Protein AF-A0AAW1ZRX9-F1 (afdb_monomer)

Sequence (62 aa):
MSAAEPQPREDTDTPGFGCTREYNPVCGDDGITYSNECMLHWESKLRNQNVNVKHEGKCETS

Structure (mmCIF, N/CA/C/O backbone):
data_AF-A0AAW1ZRX9-F1
#
_entry.id   AF-A0AAW1ZRX9-F1
#
loop_
_atom_site.group_PDB
_atom_site.id
_atom_site.type_symbol
_atom_site.label_atom_id
_atom_site.label_alt_id
_atom_site.label_comp_id
_atom_site.label_asym_id
_atom_site.label_entity_id
_atom_site.label_seq_id
_atom_site.pdbx_PDB_ins_code
_atom_site.Cartn_x
_atom_site.Cartn_y
_atom_site.Cartn_z
_atom_site.occupancy
_atom_site.B_iso_or_equiv
_atom_site.auth_seq_id
_atom_site.auth_comp_id
_atom_site.auth_asym_id
_atom_site.auth_atom_id
_atom_site.pdbx_PDB_model_num
ATOM 1 N N . MET A 1 1 ? 21.096 24.898 -35.090 1.00 48.00 1 MET A N 1
ATOM 2 C CA . MET A 1 1 ? 20.959 23.431 -35.193 1.00 48.00 1 MET A CA 1
ATOM 3 C C . MET A 1 1 ? 20.021 23.022 -34.078 1.00 48.00 1 MET A C 1
ATOM 5 O O . MET A 1 1 ? 20.460 22.871 -32.950 1.00 48.00 1 MET A O 1
ATOM 9 N N . SER A 1 2 ? 18.722 23.015 -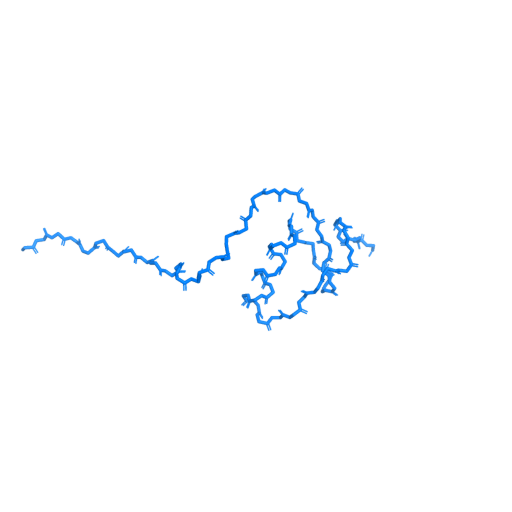34.368 1.00 57.97 2 SER A N 1
ATOM 10 C CA . SER A 1 2 ? 17.681 22.734 -33.381 1.00 57.97 2 SER A CA 1
ATOM 11 C C . SER A 1 2 ? 17.076 21.374 -33.684 1.00 57.97 2 SER A C 1
ATOM 13 O O . SER A 1 2 ? 16.524 21.192 -34.764 1.00 57.97 2 SER A O 1
ATOM 15 N N . ALA A 1 3 ? 17.152 20.464 -32.724 1.00 57.16 3 ALA A N 1
ATOM 16 C CA . ALA A 1 3 ? 16.081 19.536 -32.394 1.00 57.16 3 ALA A CA 1
ATOM 17 C C . ALA A 1 3 ? 16.332 19.076 -30.954 1.00 57.16 3 ALA A C 1
ATOM 19 O O . ALA A 1 3 ? 17.454 18.730 -30.597 1.00 57.16 3 ALA A O 1
ATOM 20 N N . ALA A 1 4 ? 15.290 19.203 -30.140 1.00 60.53 4 ALA A N 1
ATOM 21 C CA . ALA A 1 4 ? 15.273 18.979 -28.708 1.00 60.53 4 ALA A CA 1
ATOM 22 C C . ALA A 1 4 ? 15.694 17.557 -28.325 1.00 60.53 4 ALA A C 1
ATOM 24 O O . ALA A 1 4 ? 15.363 16.598 -29.021 1.00 60.53 4 ALA A O 1
ATOM 25 N N . GLU A 1 5 ? 16.343 17.439 -27.171 1.00 62.59 5 GLU A N 1
ATOM 26 C CA . GLU A 1 5 ? 16.395 16.200 -26.402 1.00 62.59 5 GLU A CA 1
ATOM 27 C C . GLU A 1 5 ? 14.956 15.735 -26.117 1.00 62.59 5 GLU A C 1
ATOM 29 O O . GLU A 1 5 ? 14.210 16.456 -25.445 1.00 62.59 5 GLU A O 1
ATOM 34 N N . PRO A 1 6 ? 14.517 14.547 -26.568 1.00 57.72 6 PRO A N 1
ATOM 35 C CA . PRO A 1 6 ? 13.457 13.871 -25.858 1.00 57.72 6 PRO A CA 1
ATOM 36 C C . PRO A 1 6 ? 14.124 13.254 -24.635 1.00 57.72 6 PRO A C 1
ATOM 38 O O . PRO A 1 6 ? 14.852 12.283 -24.763 1.00 57.72 6 PRO A O 1
ATOM 41 N N . GLN A 1 7 ? 13.921 13.850 -23.466 1.00 54.66 7 GLN A N 1
ATOM 42 C CA . GLN A 1 7 ? 14.159 13.205 -22.178 1.00 54.66 7 GLN A CA 1
ATOM 43 C C . GLN A 1 7 ? 13.200 12.010 -22.072 1.00 54.66 7 GLN A C 1
ATOM 45 O O . GLN A 1 7 ? 12.004 12.246 -21.853 1.00 54.66 7 GLN A O 1
ATOM 50 N N . PRO A 1 8 ? 13.628 10.740 -22.179 1.00 57.56 8 PRO A N 1
ATOM 51 C CA . PRO A 1 8 ? 12.870 9.709 -21.519 1.00 57.56 8 PRO A CA 1
ATOM 52 C C . PRO A 1 8 ? 13.339 9.769 -20.063 1.00 57.56 8 PRO A C 1
ATOM 54 O O . PRO A 1 8 ? 14.401 9.278 -19.693 1.00 57.56 8 PRO A O 1
ATOM 57 N N . ARG A 1 9 ? 12.570 10.471 -19.233 1.00 60.56 9 ARG A N 1
ATOM 58 C CA . ARG A 1 9 ? 12.631 10.292 -17.781 1.00 60.56 9 ARG A CA 1
ATOM 59 C C . ARG A 1 9 ? 12.170 8.869 -17.468 1.00 60.56 9 ARG A C 1
ATOM 61 O O . ARG A 1 9 ? 11.013 8.633 -17.129 1.00 60.56 9 ARG A O 1
ATOM 68 N N . GLU A 1 10 ? 13.061 7.912 -17.6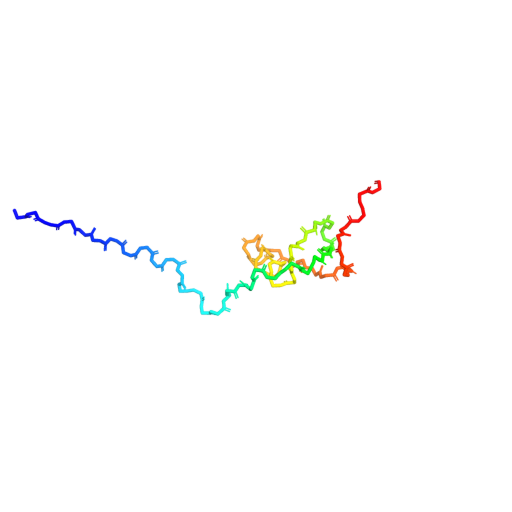73 1.00 57.56 10 GLU A N 1
ATOM 69 C CA . GLU A 1 10 ? 12.908 6.542 -17.206 1.00 57.56 10 GLU A CA 1
ATOM 70 C C . GLU A 1 10 ? 13.390 6.475 -15.758 1.00 57.56 10 GLU A C 1
ATOM 72 O O . GLU A 1 10 ? 14.305 5.736 -15.418 1.00 57.56 10 GLU A O 1
ATOM 77 N N . ASP A 1 11 ? 12.706 7.192 -14.864 1.00 53.06 11 ASP A N 1
ATOM 78 C CA . ASP A 1 11 ? 12.697 6.859 -13.433 1.00 53.06 11 ASP A CA 1
ATOM 79 C C . ASP A 1 11 ? 11.822 5.606 -13.196 1.00 53.06 11 ASP A C 1
ATOM 81 O O . ASP A 1 11 ? 11.026 5.527 -12.263 1.00 53.06 11 ASP A O 1
ATOM 85 N N . THR A 1 12 ? 11.896 4.635 -14.108 1.00 56.28 12 THR A N 1
ATOM 86 C CA . THR A 1 12 ? 11.144 3.378 -14.079 1.00 56.28 12 THR A CA 1
ATOM 87 C C . THR A 1 12 ? 12.062 2.163 -14.118 1.00 56.28 12 THR A C 1
ATOM 89 O O . THR A 1 12 ? 11.575 1.045 -14.259 1.00 56.28 12 THR A O 1
ATOM 92 N N . ASP A 1 13 ? 13.370 2.341 -13.914 1.00 53.22 13 ASP A N 1
ATOM 93 C CA . ASP A 1 13 ? 14.283 1.238 -13.598 1.00 53.22 13 ASP A CA 1
ATOM 94 C C . ASP A 1 13 ? 14.198 0.879 -12.103 1.00 53.22 13 ASP A C 1
ATOM 96 O O . ASP A 1 13 ? 15.148 0.953 -11.332 1.00 53.22 13 ASP A O 1
ATOM 100 N N . THR A 1 14 ? 12.997 0.511 -11.651 1.00 57.91 14 THR A N 1
ATOM 101 C CA . THR A 1 14 ? 12.883 -0.476 -10.574 1.00 57.91 14 THR A CA 1
ATOM 102 C C . THR A 1 14 ? 12.323 -1.732 -11.226 1.00 57.91 14 THR A C 1
ATOM 104 O O . THR A 1 14 ? 11.135 -1.750 -11.563 1.00 57.91 14 THR A O 1
ATOM 107 N N . PRO A 1 15 ? 13.133 -2.779 -11.449 1.00 51.97 15 PRO A N 1
ATOM 108 C CA . PRO A 1 15 ? 12.664 -3.978 -12.122 1.00 51.97 15 PRO A CA 1
ATOM 109 C C . PRO A 1 15 ? 11.494 -4.599 -11.340 1.00 51.97 15 PRO A C 1
ATOM 111 O O . PRO A 1 15 ? 11.658 -5.101 -10.230 1.00 51.97 15 PRO A O 1
ATOM 114 N N . GLY A 1 16 ? 10.295 -4.558 -11.929 1.00 56.47 16 GLY A N 1
ATOM 115 C CA . GLY A 1 16 ? 9.198 -5.469 -11.593 1.00 56.47 16 GLY A CA 1
ATOM 116 C C . GLY A 1 16 ? 8.135 -5.010 -10.590 1.00 56.47 16 GLY A C 1
ATOM 117 O O . GLY A 1 16 ? 7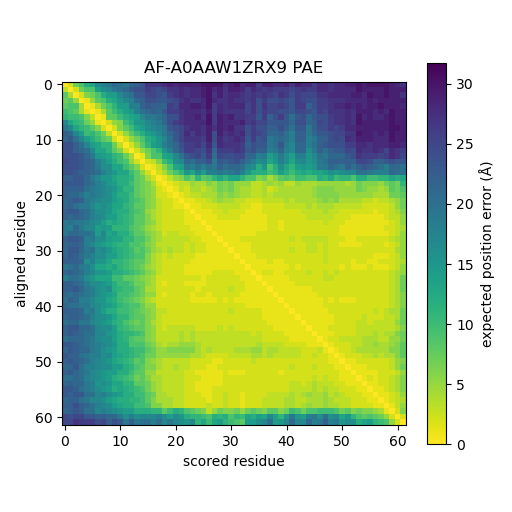.278 -5.822 -10.258 1.00 56.47 16 GLY A O 1
ATOM 118 N N . PHE A 1 17 ? 8.108 -3.757 -10.131 1.00 65.00 17 PHE A N 1
ATOM 119 C CA . PHE A 1 17 ? 7.030 -3.278 -9.241 1.00 65.00 17 PHE A CA 1
ATOM 120 C C . PHE A 1 17 ? 5.919 -2.531 -9.999 1.00 65.00 17 PHE A C 1
ATOM 122 O O . PHE A 1 17 ? 5.601 -1.381 -9.716 1.00 65.00 17 PHE A O 1
ATOM 129 N N . GLY A 1 18 ? 5.326 -3.199 -10.990 1.00 72.88 18 GLY A N 1
ATOM 130 C CA . GLY A 1 18 ? 4.074 -2.769 -11.611 1.00 72.88 18 GLY A CA 1
ATOM 131 C C . GLY A 1 18 ? 2.901 -3.502 -10.968 1.00 72.88 18 GLY A C 1
ATOM 132 O O . GLY A 1 18 ? 2.767 -4.709 -11.146 1.00 72.88 18 GLY A O 1
ATOM 133 N N . CYS A 1 19 ? 2.050 -2.793 -10.230 1.00 85.06 19 CYS A N 1
ATOM 134 C CA . CYS A 1 19 ? 0.841 -3.390 -9.668 1.00 85.06 19 CYS A CA 1
ATOM 135 C C . CYS A 1 19 ? -0.277 -3.470 -10.707 1.00 85.06 19 CYS A C 1
ATOM 137 O O . CYS A 1 19 ? -0.449 -2.572 -11.536 1.00 85.06 19 CYS A O 1
ATOM 139 N N . THR A 1 20 ? -1.067 -4.544 -10.652 1.00 86.00 20 THR A N 1
ATOM 140 C CA . THR A 1 20 ? -2.304 -4.631 -11.431 1.00 86.00 20 THR A CA 1
ATOM 141 C C . THR A 1 20 ? -3.297 -3.578 -10.940 1.00 86.00 20 THR A C 1
ATOM 143 O O . THR A 1 20 ? -3.263 -3.141 -9.787 1.00 86.00 20 THR A O 1
ATOM 146 N N . ARG A 1 21 ? -4.206 -3.160 -11.826 1.00 86.88 21 ARG A N 1
ATOM 147 C CA . ARG A 1 21 ? -5.294 -2.226 -11.485 1.00 86.88 21 ARG A CA 1
ATOM 148 C C . ARG A 1 21 ? -6.535 -2.932 -10.927 1.00 86.88 21 ARG A C 1
ATOM 150 O O . ARG A 1 21 ? -7.590 -2.315 -10.831 1.00 86.88 21 ARG A O 1
ATOM 157 N N . GLU A 1 22 ? -6.403 -4.210 -10.577 1.00 91.94 22 GLU A N 1
ATOM 158 C CA . GLU A 1 22 ? -7.459 -4.985 -9.933 1.00 91.94 22 GLU A CA 1
ATOM 159 C C . GLU A 1 22 ? -7.777 -4.384 -8.563 1.00 91.94 22 GLU A 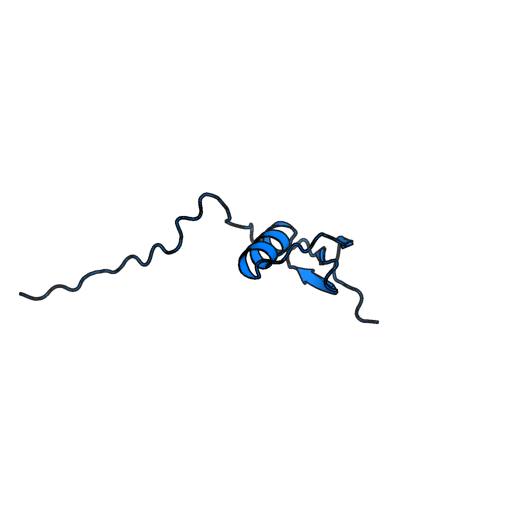C 1
ATOM 161 O O . GLU A 1 22 ? -6.875 -4.035 -7.791 1.00 91.94 22 GLU A O 1
ATOM 166 N N . TYR A 1 23 ? -9.068 -4.260 -8.274 1.00 94.12 23 TYR A N 1
ATOM 167 C CA . TYR A 1 23 ? -9.547 -3.693 -7.026 1.00 94.12 23 TYR A CA 1
ATOM 168 C C . TYR A 1 23 ? -9.867 -4.803 -6.025 1.00 94.12 23 TYR A C 1
ATOM 170 O O . TYR A 1 23 ? -10.967 -5.348 -6.028 1.00 94.12 23 TYR A O 1
ATOM 178 N N . ASN A 1 24 ? -8.898 -5.103 -5.162 1.00 95.25 24 ASN A N 1
ATOM 179 C CA . ASN A 1 24 ? -8.987 -6.100 -4.096 1.00 95.25 24 ASN A CA 1
ATOM 180 C C . ASN A 1 24 ? -8.517 -5.448 -2.793 1.00 95.25 24 ASN A C 1
ATOM 182 O O . ASN A 1 24 ? -7.367 -5.638 -2.401 1.00 95.25 24 ASN A O 1
ATOM 186 N N . PRO A 1 25 ? -9.351 -4.596 -2.171 1.00 96.44 25 PRO A N 1
ATOM 187 C CA . PRO A 1 25 ? -8.897 -3.715 -1.111 1.00 96.44 25 PRO A CA 1
ATOM 188 C C . PRO A 1 25 ? -8.378 -4.498 0.092 1.00 96.44 25 PRO A C 1
ATOM 190 O O . PRO A 1 25 ? -8.944 -5.528 0.452 1.00 96.44 25 PRO A O 1
ATOM 193 N N . VAL A 1 26 ? -7.335 -3.972 0.726 1.00 96.56 26 VAL A N 1
ATOM 194 C CA . VAL A 1 26 ? -6.753 -4.511 1.960 1.00 96.56 26 VAL A CA 1
ATOM 195 C C . VAL A 1 26 ? -6.562 -3.393 2.978 1.00 96.56 26 VAL A C 1
ATOM 197 O O . VAL A 1 26 ? -6.266 -2.251 2.611 1.00 96.56 26 VAL A O 1
ATOM 200 N N . CYS A 1 27 ? -6.722 -3.716 4.256 1.00 97.31 27 CYS A N 1
ATOM 201 C CA . CYS A 1 27 ? -6.433 -2.803 5.346 1.00 97.31 27 CYS A CA 1
ATOM 202 C C . CYS A 1 27 ? -5.001 -3.033 5.817 1.00 97.31 27 CYS A C 1
ATOM 204 O O . CYS A 1 27 ? -4.651 -4.153 6.189 1.00 97.31 27 CYS A O 1
ATOM 206 N N . GLY A 1 28 ? -4.181 -1.986 5.805 1.00 95.81 28 GLY A N 1
ATOM 207 C CA . GLY A 1 28 ? -2.854 -1.998 6.402 1.00 95.81 28 GLY A CA 1
ATOM 208 C C . GLY A 1 28 ? -2.913 -2.012 7.928 1.00 95.81 28 GLY A C 1
ATOM 209 O O . GLY A 1 28 ? -3.888 -1.580 8.549 1.00 95.81 28 GLY A O 1
ATOM 210 N N . ASP A 1 29 ? -1.846 -2.486 8.560 1.00 95.50 29 ASP A N 1
ATOM 211 C CA . ASP A 1 29 ? -1.628 -2.339 10.001 1.00 95.50 29 ASP A CA 1
ATOM 212 C C . ASP A 1 29 ? -1.388 -0.879 10.420 1.00 95.50 29 ASP A C 1
ATOM 214 O O . ASP A 1 29 ? -1.577 -0.541 11.589 1.00 95.50 29 ASP A O 1
ATOM 218 N N . ASP A 1 30 ? -1.096 0.001 9.457 1.00 93.81 30 ASP A N 1
ATOM 219 C CA . ASP A 1 30 ? -1.088 1.457 9.615 1.00 93.81 30 ASP A CA 1
ATOM 220 C C . ASP A 1 30 ? -2.495 2.091 9.619 1.00 93.81 30 ASP A C 1
ATOM 222 O O . ASP A 1 30 ? -2.631 3.299 9.816 1.00 93.81 30 ASP A O 1
ATOM 226 N N . GLY A 1 31 ? -3.550 1.287 9.436 1.00 94.06 31 GLY A N 1
ATOM 227 C CA . GLY A 1 31 ? -4.939 1.744 9.398 1.00 94.06 31 GLY A CA 1
ATOM 228 C C . GLY A 1 31 ? -5.346 2.397 8.076 1.00 94.06 31 GLY A C 1
ATOM 229 O O . GLY A 1 31 ? -6.439 2.962 7.991 1.00 94.06 31 GLY A O 1
ATOM 230 N N . ILE A 1 32 ? -4.504 2.322 7.041 1.00 94.50 32 ILE A N 1
ATOM 231 C CA . ILE A 1 32 ? -4.806 2.838 5.706 1.00 94.50 32 ILE A CA 1
ATOM 232 C C . ILE A 1 32 ? -5.361 1.717 4.830 1.00 94.50 32 ILE A C 1
ATOM 234 O O . ILE A 1 32 ? -4.919 0.572 4.861 1.00 94.50 32 ILE A O 1
ATOM 238 N N . THR A 1 33 ? -6.372 2.047 4.028 1.00 95.75 33 THR A N 1
ATOM 239 C CA . THR A 1 33 ? -6.907 1.123 3.026 1.00 95.75 33 THR A CA 1
ATOM 240 C C . THR A 1 33 ? -6.146 1.268 1.720 1.00 95.75 33 THR A C 1
ATOM 242 O O . THR A 1 33 ? -6.120 2.353 1.141 1.00 95.75 33 THR A O 1
ATOM 245 N N . TYR A 1 34 ? -5.626 0.160 1.208 1.00 94.94 34 TYR A N 1
ATOM 246 C CA . TYR A 1 34 ? -4.931 0.094 -0.071 1.00 94.94 34 TYR A CA 1
ATOM 247 C C . TYR A 1 34 ? -5.799 -0.607 -1.112 1.00 94.94 34 TYR A C 1
ATOM 249 O O . TYR A 1 34 ? -6.530 -1.542 -0.793 1.00 94.94 34 TYR A O 1
ATOM 257 N N . SER A 1 35 ? -5.721 -0.166 -2.371 1.00 95.12 35 SER A N 1
ATOM 258 C CA . SER A 1 35 ? -6.545 -0.699 -3.473 1.00 95.12 35 SER A CA 1
ATOM 259 C C . SER A 1 35 ? -6.300 -2.181 -3.764 1.00 95.12 35 SER A C 1
ATOM 261 O O . SER A 1 35 ? -7.203 -2.864 -4.242 1.00 95.12 35 SER A O 1
ATOM 263 N N . ASN A 1 36 ? -5.081 -2.652 -3.501 1.00 94.31 36 ASN A N 1
ATOM 264 C CA . ASN A 1 36 ? -4.694 -4.055 -3.492 1.00 94.31 36 ASN A CA 1
ATOM 265 C C . ASN A 1 36 ? -3.402 -4.255 -2.688 1.00 94.31 36 ASN A C 1
ATOM 267 O O . ASN A 1 36 ? -2.713 -3.292 -2.347 1.00 94.31 36 ASN A O 1
ATOM 271 N N . GLU A 1 37 ? -3.073 -5.513 -2.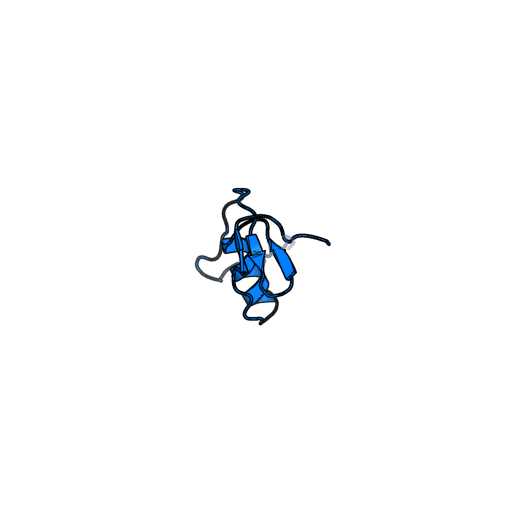401 1.00 93.62 37 GLU A N 1
ATOM 272 C CA . GLU A 1 37 ? -1.863 -5.902 -1.667 1.00 93.62 37 GLU A CA 1
ATOM 273 C C . GLU A 1 37 ? -0.575 -5.405 -2.344 1.00 93.62 37 GLU A C 1
ATOM 275 O O . GLU A 1 37 ? 0.328 -4.905 -1.676 1.00 93.62 37 GLU A O 1
ATOM 280 N N . CYS A 1 38 ? -0.497 -5.445 -3.679 1.00 93.06 38 CYS A N 1
ATOM 281 C CA . CYS A 1 38 ? 0.669 -4.922 -4.392 1.00 93.06 38 CYS A CA 1
ATOM 282 C C . CYS A 1 38 ? 0.856 -3.417 -4.148 1.00 93.06 38 CYS A C 1
ATOM 284 O O . CYS A 1 38 ? 1.971 -2.976 -3.867 1.00 93.06 38 CYS A O 1
ATOM 286 N N . MET A 1 39 ? -0.228 -2.635 -4.210 1.00 92.62 39 MET A N 1
ATOM 287 C CA . MET A 1 39 ? -0.204 -1.200 -3.924 1.00 92.62 39 MET A CA 1
ATOM 288 C C . MET A 1 39 ? 0.220 -0.928 -2.481 1.00 92.62 39 MET A C 1
ATOM 290 O O . MET A 1 39 ? 1.014 -0.018 -2.262 1.00 92.62 39 MET A O 1
ATOM 294 N N . LEU A 1 40 ? -0.224 -1.745 -1.518 1.00 94.44 40 LEU A N 1
ATOM 295 C CA . LEU A 1 40 ? 0.249 -1.672 -0.134 1.00 94.44 40 LEU A CA 1
ATOM 296 C C . LEU A 1 40 ? 1.767 -1.831 -0.064 1.00 94.44 40 LEU A C 1
ATOM 298 O O . LEU A 1 40 ? 2.445 -0.966 0.491 1.00 94.44 40 LEU A O 1
ATOM 302 N N . HIS A 1 41 ? 2.327 -2.878 -0.671 1.00 90.94 41 HIS A N 1
ATOM 303 C CA . HIS A 1 41 ? 3.777 -3.087 -0.682 1.00 90.94 41 HIS A CA 1
ATOM 304 C C . HIS A 1 41 ? 4.534 -1.974 -1.408 1.00 90.94 41 HIS A C 1
ATOM 306 O O . HIS A 1 41 ? 5.614 -1.574 -0.970 1.00 90.94 41 HIS A O 1
ATOM 312 N N . TRP A 1 42 ? 3.990 -1.478 -2.517 1.00 89.44 42 TRP A N 1
ATOM 313 C CA . TRP A 1 42 ? 4.607 -0.411 -3.293 1.00 89.44 42 TRP A CA 1
ATOM 314 C C . TRP A 1 42 ? 4.656 0.895 -2.502 1.00 89.44 42 TRP A C 1
ATOM 316 O O . TRP A 1 42 ? 5.730 1.467 -2.324 1.00 89.44 42 TRP A O 1
ATOM 326 N N . GLU A 1 43 ? 3.525 1.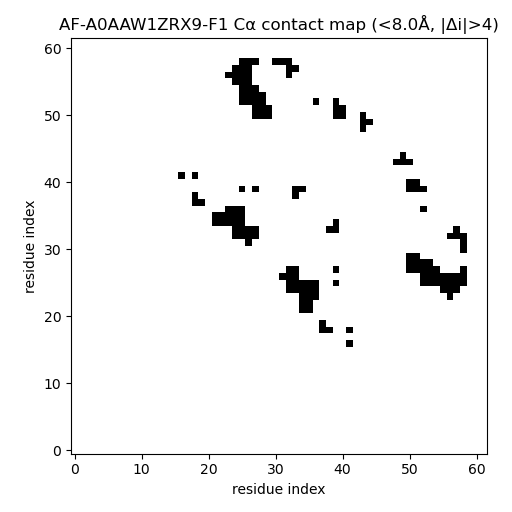321 -1.943 1.00 91.38 43 GLU A N 1
ATOM 327 C CA . GLU A 1 43 ? 3.464 2.518 -1.108 1.00 91.38 43 GLU A CA 1
ATOM 328 C C . GLU A 1 43 ? 4.304 2.374 0.160 1.00 91.38 43 GLU A C 1
ATOM 330 O O . GLU A 1 43 ? 4.983 3.322 0.546 1.00 91.38 43 GLU A O 1
ATOM 335 N N . SER A 1 44 ? 4.325 1.191 0.775 1.00 92.12 44 SER A N 1
ATOM 336 C CA . SER A 1 44 ? 5.192 0.885 1.919 1.00 92.12 44 SER A CA 1
ATOM 337 C C . SER A 1 44 ? 6.659 1.127 1.578 1.00 92.12 44 SER A C 1
ATOM 339 O O . SER A 1 44 ? 7.350 1.870 2.275 1.00 92.12 44 SER A O 1
ATOM 341 N N . LYS A 1 45 ? 7.125 0.587 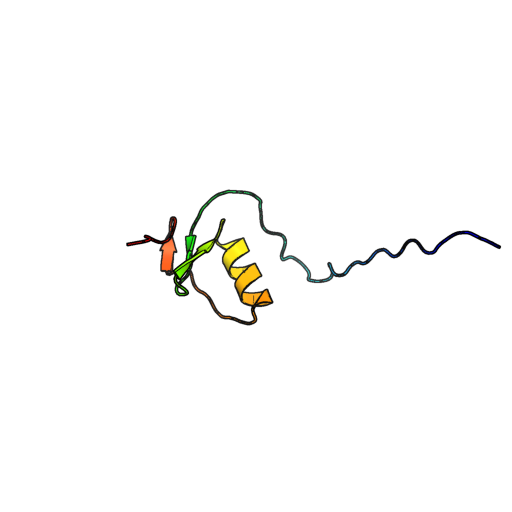0.445 1.00 89.69 45 LYS A N 1
ATOM 342 C CA . LYS A 1 45 ? 8.494 0.803 -0.039 1.00 89.69 45 LYS A CA 1
ATOM 343 C C . LYS A 1 45 ? 8.781 2.274 -0.317 1.00 89.69 45 LYS A C 1
ATOM 345 O O . LYS A 1 45 ? 9.816 2.767 0.120 1.00 89.69 45 LYS A O 1
ATOM 350 N N . LEU A 1 46 ? 7.872 2.980 -0.988 1.00 88.19 46 LEU A N 1
ATOM 351 C CA . LEU A 1 46 ? 8.034 4.408 -1.278 1.00 88.19 46 LEU A CA 1
ATOM 352 C C . LEU A 1 46 ? 8.088 5.267 -0.016 1.00 88.19 46 LEU A C 1
ATOM 354 O O . LEU A 1 46 ? 8.868 6.212 0.065 1.00 88.19 46 LEU A O 1
ATOM 358 N N . ARG A 1 47 ? 7.269 4.928 0.979 1.00 89.88 47 ARG A N 1
ATOM 359 C CA . ARG A 1 47 ? 7.234 5.599 2.282 1.00 89.88 47 ARG A CA 1
ATOM 360 C C . ARG A 1 47 ? 8.384 5.158 3.189 1.00 89.88 47 ARG A C 1
ATOM 362 O O . ARG A 1 47 ? 8.509 5.690 4.288 1.00 89.88 47 ARG A O 1
ATOM 369 N N . ASN A 1 48 ? 9.208 4.201 2.750 1.00 91.31 48 ASN A N 1
ATOM 370 C CA . ASN A 1 48 ? 10.228 3.533 3.553 1.00 91.31 48 ASN A CA 1
ATOM 371 C C . ASN A 1 48 ? 9.655 3.033 4.898 1.00 91.31 48 ASN A C 1
ATOM 373 O O . ASN A 1 48 ? 10.262 3.172 5.962 1.00 91.31 48 ASN A O 1
ATOM 377 N N . GLN A 1 49 ? 8.441 2.486 4.831 1.00 91.88 49 GLN A N 1
ATOM 378 C CA . GLN A 1 49 ? 7.681 1.908 5.931 1.00 91.88 49 GLN A CA 1
ATOM 379 C C . GLN A 1 49 ? 7.425 0.431 5.645 1.00 91.88 49 GLN A C 1
ATOM 381 O O . GLN A 1 49 ? 7.371 0.005 4.496 1.00 91.88 49 GLN A O 1
ATOM 386 N N . ASN A 1 50 ? 7.281 -0.364 6.700 1.00 92.38 50 ASN A N 1
ATOM 387 C CA . ASN A 1 50 ? 6.905 -1.765 6.580 1.00 92.38 50 ASN A CA 1
ATOM 388 C C . ASN A 1 50 ? 5.457 -1.913 7.043 1.00 92.38 50 ASN A C 1
ATOM 390 O O . ASN A 1 50 ? 5.222 -2.205 8.212 1.00 92.38 50 ASN A O 1
ATOM 394 N N . VAL A 1 51 ? 4.519 -1.621 6.141 1.00 95.19 51 VAL A N 1
ATOM 395 C CA . VAL A 1 51 ? 3.091 -1.847 6.377 1.00 95.19 51 VAL A CA 1
ATOM 396 C C . VAL A 1 51 ? 2.780 -3.271 5.936 1.00 95.19 51 VAL A C 1
ATOM 398 O O . VAL A 1 51 ? 3.216 -3.705 4.869 1.00 95.19 51 VAL A O 1
ATOM 401 N N . ASN A 1 52 ? 2.046 -4.003 6.763 1.00 95.00 52 ASN A N 1
ATOM 402 C CA . ASN A 1 52 ? 1.563 -5.348 6.466 1.00 95.00 52 ASN A CA 1
ATOM 403 C C . ASN A 1 52 ? 0.043 -5.330 6.325 1.00 95.00 52 ASN A C 1
ATOM 405 O O . ASN A 1 52 ? -0.637 -4.462 6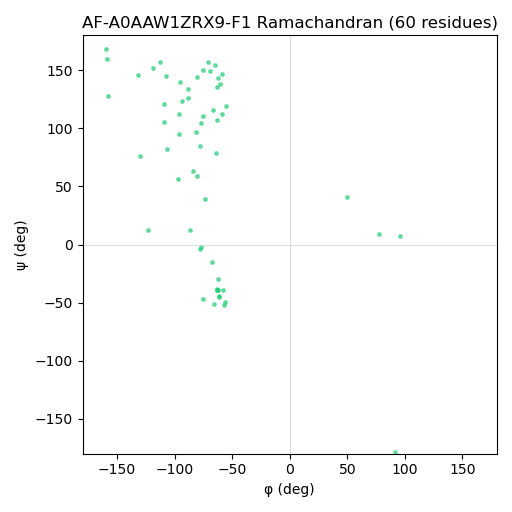.871 1.00 95.00 52 ASN A O 1
ATOM 409 N N . VAL A 1 53 ? -0.513 -6.310 5.613 1.00 95.81 53 VAL A N 1
ATOM 410 C CA . VAL A 1 53 ? -1.967 -6.494 5.567 1.00 95.81 53 VAL A CA 1
ATOM 411 C C . VAL A 1 53 ? -2.451 -6.909 6.958 1.00 95.81 53 VAL A C 1
ATOM 413 O O . VAL A 1 53 ? -2.110 -7.981 7.453 1.00 95.81 53 VAL A O 1
ATOM 416 N N . LYS A 1 54 ? -3.269 -6.063 7.584 1.00 96.12 54 LYS A N 1
ATOM 417 C CA . LYS A 1 54 ? -3.978 -6.362 8.831 1.00 96.12 54 LYS A CA 1
ATOM 418 C C . LYS A 1 54 ? -5.151 -7.303 8.579 1.00 96.12 54 LYS A C 1
ATOM 420 O O . LYS A 1 54 ? -5.335 -8.264 9.319 1.00 96.12 54 LYS A O 1
ATOM 425 N N . HIS A 1 55 ? -5.952 -7.009 7.557 1.00 95.75 55 HIS A N 1
ATOM 426 C CA . HIS A 1 55 ? -7.039 -7.867 7.094 1.00 95.75 55 HIS A CA 1
ATOM 427 C C . HIS A 1 55 ? -7.427 -7.541 5.647 1.00 95.75 55 HIS A C 1
ATOM 429 O O . HIS A 1 55 ? -7.161 -6.447 5.143 1.00 95.75 55 HIS A O 1
ATOM 435 N N . GLU A 1 56 ? -8.086 -8.492 4.987 1.00 95.19 56 GLU A N 1
ATOM 436 C CA . GLU A 1 56 ? -8.691 -8.284 3.672 1.00 95.19 56 GLU A CA 1
ATOM 437 C C . GLU A 1 56 ? -9.902 -7.340 3.772 1.00 95.19 56 GLU A C 1
ATOM 439 O O . GLU A 1 56 ? -10.608 -7.303 4.784 1.00 95.19 56 GLU A O 1
ATOM 444 N N . GLY A 1 57 ? -10.156 -6.570 2.717 1.00 95.06 57 GLY A N 1
ATOM 445 C CA . GLY A 1 57 ? -11.186 -5.535 2.691 1.00 95.06 57 GLY A CA 1
ATOM 446 C C . GLY A 1 57 ? -10.677 -4.157 3.119 1.00 95.06 57 GLY A C 1
ATOM 447 O O . GLY A 1 57 ? -9.500 -3.945 3.388 1.00 95.06 57 GLY A O 1
ATOM 448 N N . LYS A 1 58 ? -11.579 -3.173 3.150 1.00 95.56 58 LYS A N 1
ATOM 449 C CA . LYS A 1 58 ? -11.251 -1.809 3.593 1.00 95.56 58 LYS A CA 1
ATOM 450 C C . LYS A 1 58 ? -11.114 -1.755 5.111 1.00 95.56 58 LYS A C 1
ATOM 452 O O . LYS A 1 58 ? -11.825 -2.480 5.798 1.00 95.56 58 LYS A O 1
ATOM 457 N N . CYS A 1 59 ? -10.283 -0.855 5.626 1.00 95.25 59 CYS A N 1
ATOM 458 C CA . CYS A 1 59 ? -10.248 -0.570 7.058 1.00 95.25 59 CYS A CA 1
ATOM 459 C C . CYS A 1 59 ? -11.607 -0.052 7.542 1.00 95.25 59 CYS A C 1
ATOM 461 O O . CYS A 1 59 ? -12.239 0.777 6.881 1.00 95.25 59 CYS A O 1
ATOM 463 N N . GLU A 1 60 ? -12.041 -0.519 8.710 1.00 89.56 60 GLU A N 1
ATOM 464 C CA . GLU A 1 60 ? -13.254 -0.032 9.358 1.00 89.56 60 GLU A CA 1
ATOM 465 C C . GLU A 1 60 ? -12.985 1.350 9.973 1.00 89.56 60 GLU A C 1
ATOM 467 O O . GLU A 1 60 ? -12.247 1.481 10.947 1.00 89.56 60 GLU A O 1
ATOM 472 N N . THR A 1 61 ? -13.575 2.402 9.405 1.00 73.69 61 THR A N 1
ATOM 473 C CA . THR A 1 61 ? -13.641 3.723 10.044 1.00 73.69 61 THR A CA 1
ATOM 474 C C . THR A 1 61 ? -14.742 3.681 11.102 1.00 73.69 61 THR A C 1
ATOM 476 O O . THR A 1 61 ? -15.895 3.981 10.790 1.00 73.69 61 THR A O 1
ATOM 479 N N . SER A 1 62 ? -14.417 3.218 12.309 1.00 56.88 62 SER A N 1
ATOM 480 C CA . SER A 1 62 ? -15.312 3.328 13.473 1.00 56.88 62 SER A CA 1
ATOM 481 C C . SER A 1 62 ? -15.050 4.613 14.242 1.00 56.88 62 SER A C 1
ATOM 483 O O . SER A 1 62 ? -13.857 4.942 14.425 1.00 56.88 62 SER A O 1
#

pLDDT: mean 82.01, std 16.71, range [48.0, 97.31]

Nearest PDB structures (foldseek):
  6kbr-assembly1_C  TM=9.629E-01  e=1.026E-04  Homo sapiens
  1cgj-assembly1_I  TM=9.640E-01  e=7.852E-05  Homo sapiens
  6jza-assembly1_A-2  TM=9.660E-01  e=2.796E-04  Mus musculus
  1r0r-assembly1_I  TM=7.569E-01  e=2.796E-04  Meleagris gallopavo
  2ovo-assembly1_A  TM=7.317E-01  e=5.454E-04  Lophura nycthemera

Mean predicted aligned error: 10.28 Å

InterPro domains:
  IPR001239 Proteinase inhibitor I1, Kazal-type, metazoa [PR00290] (19-29)
  IPR001239 Proteinase inhibitor I1, Kazal-type, metazoa [PR00290] (30-41)
  IPR002350 Kazal domain [PF00050] (14-59)
  IPR002350 Kazal domain [PS51465] (6-61)
  IPR002350 Kazal domain [SM00280] (13-59)
  IPR036058 Kazal domain superfamily [SSF100895] (16-59)

Radius of gyration: 16.84 Å; Cα contacts (8 Å, |Δi|>4): 78; chains: 1; bounding box: 36×32×49 Å

Foldseek 3Di:
DDDDDPDPPCPVPPPDLDDDQQQWWFAWPVRAIDRDPSRVVVVCVVVVHDIDGPGTDHRDPD

Solvent-accessible surface area (backbone atoms only — not comparable to full-atom values): 4046 Å² total; per-residue (Å²): 140,88,78,80,83,81,78,78,82,66,92,63,84,58,92,79,83,76,63,77,89,63,83,51,37,21,9,28,67,82,65,47,62,26,57,19,66,57,50,38,51,50,51,17,57,76,67,75,45,88,57,48,80,65,44,83,36,67,52,82,90,124

Organism: Culter alburnus (NCBI:txid194366)

Secondary structure (DSSP, 8-state):
----------TT-STT---------EEETTS-EESSHHHHHHHHHHTT----EEEES---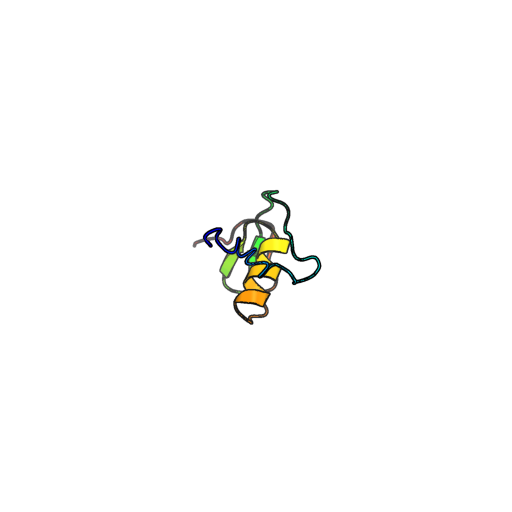--